Protein AF-A0A2R4LZV7-F1 (afdb_monomer)

pLDDT: mean 74.6, std 13.75, range [39.12, 94.75]

Secondary structure (DSSP, 8-state):
------TTTHHHHHHHHHHHHHHHHT------TT--PPP-TTSPPPPPPPHHHHS------HHHHHHHHHHHHHHHHHHHHHHHHHHS-SS-HHHHHHHHHHHHHHSS--

Solvent-accessible surface area (backbone atoms only — not comparable to full-atom values): 7095 Å² total; per-residue (Å²): 136,88,80,84,77,73,79,70,60,60,73,58,50,55,61,51,52,52,50,55,53,50,56,58,70,70,53,80,67,81,79,59,80,90,69,67,75,85,78,67,84,85,56,82,76,81,78,75,80,51,68,70,67,69,65,54,76,69,80,79,45,73,69,51,54,52,51,51,52,53,49,53,51,50,52,52,52,50,54,50,50,53,57,47,42,73,74,54,56,92,57,52,73,70,54,48,52,52,51,53,55,52,49,57,63,67,72,50,85,130

Organism: NCBI:txid875171

Mean predicted aligned error: 20.09 Å

Radius of gyration: 27.17 Å; Cα contacts (8 Å, |Δi|>4): 4; chains: 1; bounding box: 46×50×66 Å

Structure (mmCIF, N/CA/C/O backbone):
data_AF-A0A2R4LZV7-F1
#
_entry.id   AF-A0A2R4LZV7-F1
#
loop_
_atom_site.group_PDB
_atom_site.id
_atom_site.type_symbol
_atom_site.label_atom_id
_atom_site.label_alt_id
_atom_site.label_comp_id
_atom_site.label_asym_id
_atom_site.label_entity_id
_atom_site.label_seq_id
_atom_site.pdbx_PDB_ins_code
_atom_site.Cartn_x
_atom_site.Cartn_y
_atom_site.Cartn_z
_atom_site.occupancy
_atom_site.B_iso_or_equiv
_atom_site.auth_seq_id
_atom_site.auth_comp_id
_atom_site.auth_asym_id
_atom_site.auth_atom_id
_atom_site.pdbx_PDB_model_num
ATOM 1 N N . MET A 1 1 ? -15.809 -34.225 44.210 1.00 39.12 1 MET A N 1
ATOM 2 C CA . MET A 1 1 ? -16.288 -34.993 43.038 1.00 39.12 1 MET A CA 1
ATOM 3 C C . MET A 1 1 ? -16.606 -34.031 41.903 1.00 39.12 1 MET A C 1
ATOM 5 O O . MET A 1 1 ? -17.310 -33.052 42.120 1.00 39.12 1 MET A O 1
ATOM 9 N N . LEU A 1 2 ? -15.987 -34.268 40.745 1.00 46.75 2 LEU A N 1
ATOM 10 C CA . LEU A 1 2 ? -15.930 -33.388 39.579 1.00 46.75 2 LEU A CA 1
ATOM 11 C C . LEU A 1 2 ? -17.308 -33.190 38.928 1.00 46.75 2 LEU A C 1
ATOM 13 O O . LEU A 1 2 ? -17.951 -34.155 38.524 1.00 46.75 2 LEU A O 1
ATOM 17 N N . ARG A 1 3 ? -17.724 -31.933 38.739 1.00 47.19 3 ARG A N 1
ATOM 18 C CA . ARG A 1 3 ? -18.802 -31.572 37.806 1.00 47.19 3 ARG A CA 1
ATOM 19 C C . ARG A 1 3 ? -18.177 -31.077 36.504 1.00 47.19 3 ARG A C 1
ATOM 21 O O . ARG A 1 3 ? -17.873 -29.895 36.363 1.00 47.19 3 ARG A O 1
ATOM 28 N N . HIS A 1 4 ? -17.993 -31.987 35.551 1.00 53.78 4 HIS A N 1
ATOM 29 C CA . HIS A 1 4 ? -17.696 -31.621 34.169 1.00 53.78 4 HIS A CA 1
ATOM 30 C C . HIS A 1 4 ? -18.884 -30.839 33.591 1.00 53.78 4 HIS A C 1
ATOM 32 O O . HIS A 1 4 ? -20.018 -31.315 33.595 1.00 53.78 4 HIS A O 1
ATOM 38 N N . ARG A 1 5 ? -18.627 -29.621 33.104 1.00 56.44 5 ARG A N 1
ATOM 39 C CA . ARG A 1 5 ? -19.568 -28.815 32.312 1.00 56.44 5 ARG A CA 1
ATOM 40 C C . ARG A 1 5 ? -19.154 -28.887 30.830 1.00 56.44 5 ARG A C 1
ATOM 42 O O . ARG A 1 5 ? -18.442 -27.992 30.385 1.00 56.44 5 ARG A O 1
ATOM 49 N N . PRO A 1 6 ? -19.555 -29.912 30.052 1.00 54.09 6 PRO A N 1
ATOM 50 C CA . PRO A 1 6 ? -19.088 -30.071 28.667 1.00 54.09 6 PRO A CA 1
ATOM 51 C C . PRO A 1 6 ? -19.814 -29.170 27.646 1.00 54.09 6 PRO A C 1
ATOM 53 O O . PRO A 1 6 ? -19.325 -28.975 26.539 1.00 54.09 6 PRO A O 1
ATOM 56 N N . PHE A 1 7 ? -20.955 -28.567 27.996 1.00 53.94 7 PHE A N 1
ATOM 57 C CA . PHE A 1 7 ? -21.850 -27.959 26.998 1.00 53.94 7 PHE A CA 1
ATOM 58 C C . PHE A 1 7 ? -21.422 -26.597 26.425 1.00 53.94 7 PHE A C 1
ATOM 60 O O . PHE A 1 7 ? -21.889 -26.218 25.357 1.00 53.94 7 PHE A O 1
ATOM 67 N N . ARG A 1 8 ? -20.532 -25.846 27.087 1.00 53.59 8 ARG A N 1
ATOM 68 C CA . ARG A 1 8 ? -20.124 -24.506 26.610 1.00 53.59 8 ARG A CA 1
ATOM 69 C C . ARG A 1 8 ? -18.969 -24.515 25.603 1.00 53.59 8 ARG A C 1
ATOM 71 O O . ARG A 1 8 ? -18.806 -23.538 24.884 1.00 53.59 8 ARG A O 1
ATOM 78 N N . SER A 1 9 ? -18.187 -25.594 25.543 1.00 52.38 9 SER A N 1
ATOM 79 C CA . SER A 1 9 ? -16.990 -25.673 24.687 1.00 52.38 9 SER A CA 1
ATOM 80 C C . SER A 1 9 ? -17.323 -25.920 23.211 1.00 52.38 9 SER A C 1
ATOM 82 O O . SER A 1 9 ? -16.656 -25.389 22.327 1.00 52.38 9 SER A O 1
ATOM 84 N N . PHE A 1 10 ? -18.404 -26.652 22.927 1.00 53.59 10 PHE A N 1
ATOM 85 C CA . PHE A 1 10 ? -18.783 -27.004 21.554 1.00 53.59 10 PHE A CA 1
ATOM 86 C C . PHE A 1 10 ? -19.241 -25.808 20.707 1.00 53.59 10 PHE A C 1
ATOM 88 O O . PHE A 1 10 ? -18.967 -25.765 19.510 1.00 53.59 10 PHE A O 1
ATOM 95 N N . TYR A 1 11 ? -19.876 -24.803 21.317 1.00 56.88 11 TYR A N 1
ATOM 96 C CA . TYR A 1 11 ? -20.406 -23.646 20.585 1.00 56.88 11 TYR A CA 1
ATOM 97 C C . TYR A 1 11 ? -19.334 -22.654 20.112 1.00 56.88 11 TYR A C 1
ATOM 99 O O . TYR A 1 11 ? -19.589 -21.893 19.185 1.00 56.88 11 TYR A O 1
ATOM 107 N N . VAL A 1 12 ? -18.140 -22.663 20.715 1.00 59.12 12 VAL A N 1
ATOM 108 C CA . VAL A 1 12 ? -17.023 -21.783 20.317 1.00 59.12 12 VAL A CA 1
ATOM 109 C C . VAL A 1 12 ? -16.108 -22.468 19.298 1.00 59.12 12 VAL A C 1
ATOM 111 O O . VAL A 1 12 ? -15.564 -21.808 18.416 1.00 59.12 12 VAL A O 1
ATOM 114 N N . ALA A 1 13 ? -15.981 -23.796 19.364 1.00 59.66 13 ALA A N 1
ATOM 115 C CA . ALA A 1 13 ? -15.132 -24.561 18.452 1.00 59.66 13 ALA A CA 1
ATOM 116 C C . ALA A 1 13 ? -15.663 -24.579 17.006 1.00 59.66 13 ALA A C 1
ATOM 118 O O . ALA A 1 13 ? -14.879 -24.500 16.062 1.00 59.66 13 ALA A O 1
ATOM 119 N N . LEU A 1 14 ? -16.987 -24.635 16.825 1.00 64.56 14 LEU A N 1
ATOM 120 C CA . LEU A 1 14 ? -17.620 -24.685 15.504 1.00 64.56 14 LEU A CA 1
ATOM 121 C C . LEU A 1 14 ? -17.371 -23.421 14.642 1.00 64.56 14 LEU A C 1
ATOM 123 O O . LEU A 1 14 ? -16.926 -23.572 13.502 1.00 64.56 14 LEU A O 1
ATOM 127 N N . PRO A 1 15 ? -17.588 -22.181 15.137 1.00 68.25 15 PRO A N 1
ATOM 128 C CA . PRO A 1 15 ? -17.316 -20.979 14.346 1.00 68.25 15 PRO A CA 1
ATOM 129 C C . PRO A 1 15 ? -15.816 -20.750 14.114 1.00 68.25 15 PRO A C 1
ATOM 131 O O . PRO A 1 15 ? -15.437 -20.260 13.053 1.00 68.25 15 PRO A O 1
ATOM 134 N N . LEU A 1 16 ? -14.954 -21.140 15.062 1.00 73.62 16 LEU A N 1
ATOM 135 C CA . LEU A 1 16 ? -13.500 -21.041 14.908 1.00 73.62 16 LEU A CA 1
ATOM 136 C C . LEU A 1 16 ? -12.989 -21.969 13.792 1.00 73.62 16 LEU A C 1
ATOM 138 O O . LEU A 1 16 ? -12.212 -21.541 12.941 1.00 73.62 16 LEU A O 1
ATOM 142 N N . ALA A 1 17 ? -13.464 -23.218 13.754 1.00 72.19 17 ALA A N 1
ATOM 143 C CA . ALA A 1 17 ? -13.117 -24.164 12.697 1.00 72.19 17 ALA A CA 1
ATOM 144 C C . ALA A 1 17 ? -13.602 -23.684 11.318 1.00 72.19 17 ALA A C 1
ATOM 146 O O . ALA A 1 17 ? -12.850 -23.750 10.346 1.00 72.19 17 ALA A O 1
ATOM 147 N N . ALA A 1 18 ? -14.818 -23.130 11.240 1.00 71.69 18 ALA A N 1
ATOM 148 C CA . ALA A 1 18 ? -15.354 -22.556 10.006 1.00 71.69 18 ALA A CA 1
ATOM 149 C C . ALA A 1 18 ? -14.535 -21.347 9.515 1.00 71.69 18 ALA A C 1
ATOM 151 O O . ALA A 1 18 ? -14.266 -21.235 8.319 1.00 71.69 18 ALA A O 1
ATOM 152 N N . ALA A 1 19 ? -14.083 -20.476 10.425 1.00 69.31 19 ALA A N 1
ATOM 153 C CA . ALA A 1 19 ? -13.223 -19.345 10.082 1.00 69.31 19 ALA A CA 1
ATOM 154 C C . ALA A 1 19 ? -11.854 -19.805 9.549 1.00 69.31 19 ALA A C 1
ATOM 156 O O . ALA A 1 19 ? -11.400 -19.311 8.520 1.00 69.31 19 ALA A O 1
ATOM 157 N N . LEU A 1 20 ? -11.220 -20.790 10.192 1.00 69.75 20 LEU A N 1
ATOM 158 C CA . LEU A 1 20 ? -9.919 -21.320 9.762 1.00 69.75 20 LEU A CA 1
ATOM 159 C C . LEU A 1 20 ? -9.992 -22.029 8.399 1.00 69.75 20 LEU A C 1
ATOM 161 O O . LEU A 1 20 ? -9.112 -21.843 7.558 1.00 69.75 20 LEU A O 1
ATOM 165 N N . LEU A 1 21 ? -11.063 -22.787 8.145 1.00 67.31 21 LEU A N 1
ATOM 166 C CA . LEU A 1 21 ? -11.313 -23.419 6.844 1.00 67.31 21 LEU A CA 1
ATOM 167 C C . LEU A 1 21 ? -11.594 -22.378 5.7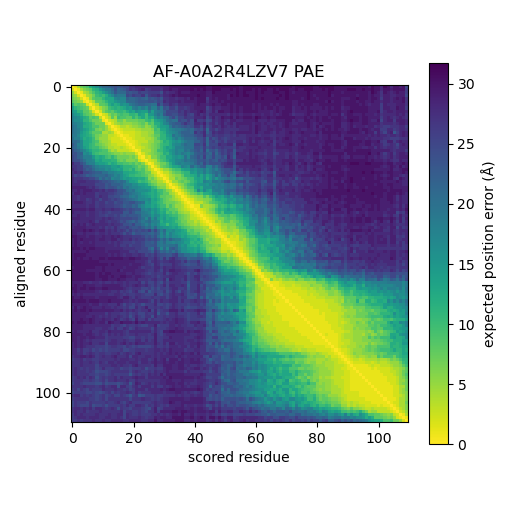48 1.00 67.31 21 LEU A C 1
ATOM 169 O O . LEU A 1 21 ? -11.083 -22.508 4.636 1.00 67.31 21 LEU A O 1
ATOM 173 N N . GLY A 1 22 ? -12.336 -21.313 6.072 1.00 66.62 22 GLY A N 1
ATOM 174 C CA . GLY A 1 22 ? -12.588 -20.193 5.162 1.00 66.62 22 GLY A CA 1
ATOM 175 C C . GLY A 1 22 ? -11.319 -19.419 4.790 1.00 66.62 22 GLY A C 1
ATOM 176 O O . GLY A 1 22 ? -11.131 -19.084 3.622 1.00 66.62 22 GLY A O 1
ATOM 177 N N . LEU A 1 23 ? -10.404 -19.191 5.742 1.00 63.31 23 LEU A N 1
ATOM 178 C CA . LEU A 1 23 ? -9.114 -18.550 5.451 1.00 63.31 23 LEU A CA 1
ATOM 179 C C . LEU A 1 23 ? -8.209 -19.417 4.560 1.00 63.31 23 LEU A C 1
ATOM 181 O O . LEU A 1 23 ? -7.500 -18.869 3.718 1.00 63.31 23 LEU A O 1
ATOM 185 N N . SER A 1 24 ? -8.255 -20.746 4.700 1.00 61.78 24 SER A N 1
ATOM 186 C CA . SER A 1 24 ? -7.514 -21.664 3.821 1.00 61.78 24 SER A CA 1
ATOM 187 C C . SER A 1 24 ? -8.081 -21.672 2.393 1.00 61.78 24 SER A C 1
ATOM 189 O O . SER A 1 24 ? -7.324 -21.666 1.427 1.00 61.78 24 SER A O 1
ATOM 191 N N . GLY A 1 25 ? -9.411 -21.591 2.246 1.00 59.84 25 GLY A N 1
ATOM 192 C CA . GLY A 1 25 ? -10.080 -21.515 0.941 1.00 59.84 25 GLY A CA 1
ATOM 193 C C . GLY A 1 25 ? -9.890 -20.185 0.198 1.00 59.84 25 GLY A C 1
ATOM 194 O O . GLY A 1 25 ? -9.914 -20.164 -1.030 1.00 59.84 25 GLY A O 1
ATOM 195 N N . CYS A 1 26 ? -9.657 -19.080 0.914 1.00 61.44 26 CYS A N 1
ATOM 196 C CA . CYS A 1 26 ? -9.345 -17.776 0.312 1.00 61.44 26 CYS A CA 1
ATOM 197 C C . CYS A 1 26 ? -7.871 -17.629 -0.106 1.00 61.44 26 CYS A C 1
ATOM 199 O O . CYS A 1 26 ? -7.522 -16.678 -0.810 1.00 61.44 26 CYS A O 1
ATOM 201 N N . ALA A 1 27 ? -7.000 -18.560 0.291 1.00 59.12 27 ALA A N 1
ATOM 202 C CA . ALA A 1 27 ? -5.641 -18.638 -0.213 1.00 59.12 27 ALA A CA 1
ATOM 203 C C . ALA A 1 27 ? -5.653 -19.391 -1.549 1.00 59.12 27 ALA A C 1
ATOM 205 O O . ALA A 1 27 ? -5.380 -20.587 -1.607 1.00 59.12 27 ALA A O 1
ATOM 206 N N . ASN A 1 28 ? -5.961 -18.683 -2.640 1.00 59.12 28 ASN A N 1
ATOM 207 C CA . ASN A 1 28 ? -5.731 -19.187 -3.993 1.00 59.12 28 ASN A CA 1
ATOM 208 C C . ASN A 1 28 ? -4.214 -19.297 -4.222 1.00 59.12 28 ASN A C 1
ATOM 210 O O . ASN A 1 28 ? -3.589 -18.415 -4.812 1.00 59.12 28 ASN A O 1
ATOM 214 N N . ARG A 1 29 ? -3.592 -20.331 -3.647 1.00 64.88 29 ARG A N 1
ATOM 215 C CA . ARG A 1 29 ? -2.173 -20.611 -3.819 1.00 64.88 29 ARG A CA 1
ATOM 216 C C . ARG A 1 29 ? -2.009 -21.043 -5.272 1.00 64.88 29 ARG A C 1
ATOM 218 O O . ARG A 1 29 ? -2.617 -22.043 -5.649 1.00 64.88 29 ARG A O 1
ATOM 225 N N . PRO A 1 30 ? -1.254 -20.302 -6.099 1.00 65.19 30 PRO A N 1
ATOM 226 C CA . PRO A 1 30 ? -1.054 -20.709 -7.476 1.00 65.19 30 PRO A CA 1
ATOM 227 C C . PRO A 1 30 ? -0.386 -22.082 -7.460 1.00 65.19 30 PRO A C 1
ATOM 229 O O . PRO A 1 30 ? 0.701 -22.245 -6.902 1.00 65.19 30 PRO A O 1
ATOM 232 N N . ASP A 1 31 ? -1.076 -23.075 -8.012 1.00 69.81 31 ASP A N 1
ATOM 233 C CA . ASP A 1 31 ? -0.520 -24.403 -8.199 1.00 69.81 31 ASP A CA 1
ATOM 234 C C . ASP A 1 31 ? 0.594 -24.308 -9.248 1.00 69.81 31 ASP A C 1
ATOM 236 O O . ASP A 1 31 ? 0.352 -24.061 -10.433 1.00 69.81 31 ASP A O 1
ATOM 240 N N . LEU A 1 32 ? 1.835 -24.411 -8.774 1.00 65.25 32 LEU A N 1
ATOM 241 C CA . LEU A 1 32 ? 3.034 -24.418 -9.609 1.00 65.25 32 LEU A CA 1
ATOM 242 C C . LEU A 1 32 ? 3.410 -25.840 -10.042 1.00 65.25 32 LEU A C 1
ATOM 244 O O . LEU A 1 32 ? 4.386 -26.006 -10.779 1.00 65.25 32 LEU A O 1
ATOM 248 N N . SER A 1 33 ? 2.662 -26.865 -9.611 1.00 65.69 33 SER A N 1
ATOM 249 C CA . SER A 1 33 ? 2.904 -28.232 -10.053 1.00 65.69 33 SER A CA 1
ATOM 250 C C . SER A 1 33 ? 2.676 -28.318 -11.569 1.00 65.69 33 SER A C 1
ATOM 252 O O . SER A 1 33 ? 1.644 -27.928 -12.110 1.00 65.69 33 SER A O 1
ATOM 254 N N . GLY A 1 34 ? 3.724 -28.700 -12.299 1.00 62.44 34 GLY A N 1
ATOM 255 C CA . GLY A 1 34 ? 3.685 -28.843 -13.757 1.00 62.44 34 GLY A CA 1
ATOM 256 C C . GLY A 1 34 ? 3.779 -27.552 -14.585 1.00 62.44 34 GLY A C 1
ATOM 257 O O . GLY A 1 34 ? 3.820 -27.648 -15.808 1.00 62.44 34 GLY A O 1
ATOM 258 N N . ARG A 1 35 ? 3.858 -26.356 -13.977 1.00 57.41 35 ARG A N 1
ATOM 259 C CA . ARG A 1 35 ? 4.021 -25.079 -14.717 1.00 57.41 35 ARG A CA 1
ATOM 260 C C . ARG A 1 35 ? 5.451 -24.545 -14.764 1.00 57.41 35 ARG A C 1
ATOM 262 O O . ARG A 1 35 ? 5.682 -23.463 -15.300 1.00 57.41 35 ARG A O 1
ATOM 269 N N . VAL A 1 36 ? 6.413 -25.292 -14.234 1.00 65.50 36 VAL A N 1
ATOM 270 C CA . VAL A 1 36 ? 7.831 -24.949 -14.342 1.00 65.50 36 VAL A CA 1
ATOM 271 C C . VAL A 1 36 ? 8.379 -25.656 -15.577 1.00 65.50 36 VAL A C 1
ATOM 273 O O . VAL A 1 36 ? 8.572 -26.870 -15.565 1.00 65.50 36 VAL A O 1
ATOM 276 N N . ALA A 1 37 ? 8.578 -24.907 -16.663 1.00 72.25 37 ALA A N 1
ATOM 277 C CA . ALA A 1 37 ? 9.341 -25.410 -17.798 1.00 72.25 37 ALA A CA 1
ATOM 278 C C . ALA A 1 37 ? 10.738 -25.834 -17.301 1.00 72.25 37 ALA A C 1
ATOM 280 O O . ALA A 1 37 ? 11.310 -25.125 -16.465 1.00 72.25 37 ALA A O 1
ATOM 281 N N . PRO A 1 38 ? 11.286 -26.973 -17.760 1.00 73.62 38 PRO A N 1
ATOM 282 C CA . PRO A 1 38 ? 12.6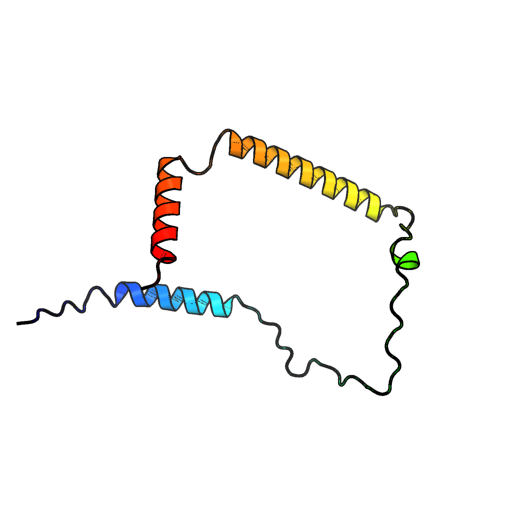38 -27.367 -17.390 1.00 73.62 38 PRO A CA 1
ATOM 283 C C . PRO A 1 38 ? 13.605 -26.252 -17.798 1.00 73.62 38 PRO A C 1
ATOM 285 O O . PRO A 1 38 ? 13.633 -25.836 -18.955 1.00 73.62 38 PRO A O 1
ATOM 288 N N . VAL A 1 39 ? 14.355 -25.732 -16.827 1.00 73.06 39 VAL A N 1
ATOM 289 C CA . VAL A 1 39 ? 15.380 -24.716 -17.079 1.00 73.06 39 VAL A CA 1
ATOM 290 C C . VAL A 1 39 ? 16.568 -25.420 -17.723 1.00 73.06 39 VAL A C 1
ATOM 292 O O . VAL A 1 39 ? 17.179 -26.291 -17.105 1.00 73.06 39 VAL A O 1
ATOM 295 N N . ASP A 1 40 ? 16.885 -25.054 -18.963 1.00 78.31 40 ASP A N 1
ATOM 296 C CA . ASP A 1 40 ? 18.092 -25.523 -19.633 1.00 78.31 40 ASP A CA 1
ATOM 297 C C . ASP A 1 40 ? 19.317 -24.844 -19.006 1.00 78.31 40 ASP A C 1
ATOM 299 O O . ASP A 1 40 ? 19.611 -23.675 -19.255 1.00 78.31 40 ASP A O 1
ATOM 303 N N . ALA A 1 41 ? 20.027 -25.587 -18.158 1.00 75.06 41 ALA A N 1
ATOM 304 C CA . ALA A 1 41 ? 21.215 -25.105 -17.460 1.00 75.06 41 ALA A CA 1
ATOM 305 C C . ALA A 1 41 ? 22.433 -24.908 -18.384 1.00 75.06 41 ALA A C 1
ATOM 307 O O . ALA A 1 41 ? 23.450 -24.379 -17.937 1.00 75.06 41 ALA A O 1
ATOM 308 N N . THR A 1 42 ? 22.358 -25.345 -19.647 1.00 81.75 42 THR A N 1
ATOM 309 C CA . THR A 1 42 ? 23.429 -25.155 -20.639 1.00 81.75 42 THR A CA 1
ATOM 310 C C . THR A 1 42 ? 23.290 -23.846 -21.408 1.00 81.75 42 THR A C 1
ATOM 312 O O . THR A 1 42 ? 24.237 -23.401 -22.061 1.00 81.75 42 THR A O 1
ATOM 315 N N . GLN A 1 43 ? 22.131 -23.195 -21.307 1.00 79.75 43 GLN A N 1
ATOM 316 C CA . GLN A 1 43 ? 21.880 -21.926 -21.960 1.00 79.75 43 GLN A CA 1
ATOM 317 C C . GLN A 1 43 ? 22.537 -20.786 -21.174 1.00 79.75 43 GLN A C 1
ATOM 319 O O . GLN A 1 43 ? 22.511 -20.748 -19.942 1.00 79.75 43 GLN A O 1
ATOM 324 N N . ALA A 1 44 ? 23.149 -19.840 -21.891 1.00 80.75 44 ALA A N 1
ATOM 325 C CA . ALA A 1 44 ? 23.723 -18.660 -21.262 1.00 80.75 44 ALA A CA 1
ATOM 326 C C . ALA A 1 44 ? 22.629 -17.896 -20.502 1.00 80.75 44 ALA A C 1
ATOM 328 O O . ALA A 1 44 ? 21.563 -17.609 -21.053 1.00 80.75 44 ALA A O 1
ATOM 329 N N . TRP A 1 45 ? 22.907 -17.560 -19.241 1.00 73.81 45 TRP A N 1
ATOM 330 C CA . TRP A 1 45 ? 22.011 -16.727 -18.447 1.00 73.81 45 TRP A CA 1
ATOM 331 C C . TRP A 1 45 ? 21.774 -15.392 -19.164 1.00 73.81 45 TRP A C 1
ATOM 333 O O . TRP A 1 45 ? 22.723 -14.824 -19.716 1.00 73.81 45 TRP A O 1
ATOM 343 N N . PRO A 1 46 ? 20.538 -14.863 -19.152 1.00 78.06 46 PRO A N 1
ATOM 344 C CA . PRO A 1 46 ? 20.280 -13.542 -19.696 1.00 78.06 46 PRO A CA 1
ATOM 345 C C . PRO A 1 46 ? 21.185 -12.529 -18.995 1.00 78.06 46 PRO A C 1
ATOM 347 O O . PRO A 1 46 ? 21.254 -12.472 -17.765 1.00 78.06 46 PRO A O 1
ATOM 350 N N . SER A 1 47 ? 21.897 -11.729 -19.784 1.00 79.31 47 SER A N 1
ATOM 351 C CA . SER A 1 47 ? 22.700 -10.635 -19.253 1.00 79.31 47 SER A CA 1
ATOM 352 C C . SER A 1 47 ? 21.776 -9.632 -18.568 1.00 79.31 47 SER A C 1
ATOM 354 O O . SER A 1 47 ? 20.852 -9.110 -19.200 1.00 79.31 47 SER A O 1
ATOM 356 N N . LEU A 1 48 ? 22.022 -9.355 -17.287 1.00 79.94 48 LEU A N 1
ATOM 357 C CA . LEU A 1 48 ? 21.312 -8.302 -16.568 1.00 79.94 48 LEU A CA 1
ATOM 358 C C . LEU A 1 48 ? 21.535 -6.962 -17.281 1.00 79.94 48 LEU A C 1
ATOM 360 O O . LEU A 1 48 ? 22.654 -6.646 -17.692 1.00 79.94 48 LEU A O 1
ATOM 364 N N . LEU A 1 49 ? 20.469 -6.170 -17.417 1.00 80.75 49 LEU A N 1
ATOM 365 C CA . LEU A 1 49 ? 20.588 -4.794 -17.894 1.00 80.75 49 LEU A CA 1
ATOM 366 C C . LEU A 1 49 ? 21.525 -4.023 -16.960 1.00 80.75 49 LEU A C 1
ATOM 368 O O . LEU A 1 49 ? 21.441 -4.153 -15.738 1.00 80.75 49 LEU A O 1
ATOM 372 N N . SER A 1 50 ? 22.415 -3.212 -17.531 1.00 81.56 50 SER A N 1
ATOM 373 C CA . SER A 1 50 ? 23.310 -2.391 -16.720 1.00 81.56 50 SER A CA 1
ATOM 374 C C . SER A 1 50 ? 22.504 -1.360 -15.925 1.00 81.56 50 SER A C 1
ATOM 376 O O . SER A 1 50 ? 21.502 -0.830 -16.416 1.00 81.56 50 SER A O 1
ATOM 378 N N . SER A 1 51 ? 22.958 -1.021 -14.716 1.00 75.81 51 SER A N 1
ATOM 379 C CA . SER A 1 51 ? 22.311 0.012 -13.894 1.00 75.81 51 SER A CA 1
ATOM 380 C C . SER A 1 51 ? 22.187 1.347 -14.631 1.00 75.81 51 SER A C 1
ATOM 382 O O . SER A 1 51 ? 21.192 2.042 -14.460 1.00 75.81 51 SER A O 1
ATOM 384 N N . ALA A 1 52 ? 23.147 1.665 -15.508 1.00 73.38 52 ALA A N 1
ATOM 385 C CA . ALA A 1 52 ? 23.112 2.851 -16.359 1.00 73.38 52 ALA A CA 1
ATOM 386 C C . ALA A 1 52 ? 21.923 2.831 -17.340 1.00 73.38 52 ALA A C 1
ATOM 388 O O . ALA A 1 52 ? 21.267 3.851 -17.546 1.00 73.38 52 ALA A O 1
ATOM 389 N N . THR A 1 53 ? 21.600 1.657 -17.893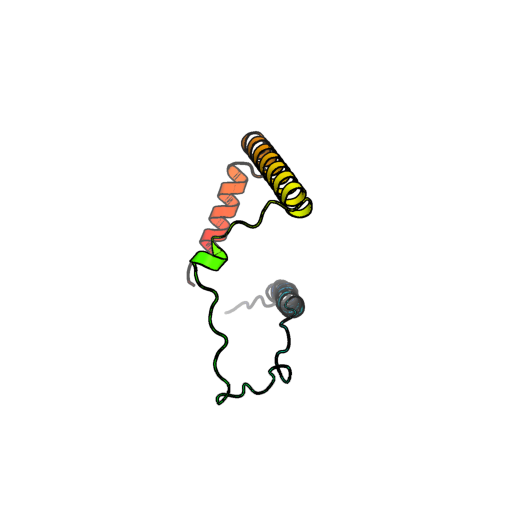 1.00 72.94 53 THR A N 1
ATOM 390 C CA . THR A 1 53 ? 20.446 1.449 -18.782 1.00 72.94 53 THR A CA 1
ATOM 391 C C . THR A 1 53 ? 19.122 1.558 -18.025 1.00 72.94 53 THR A C 1
ATOM 393 O O . THR A 1 53 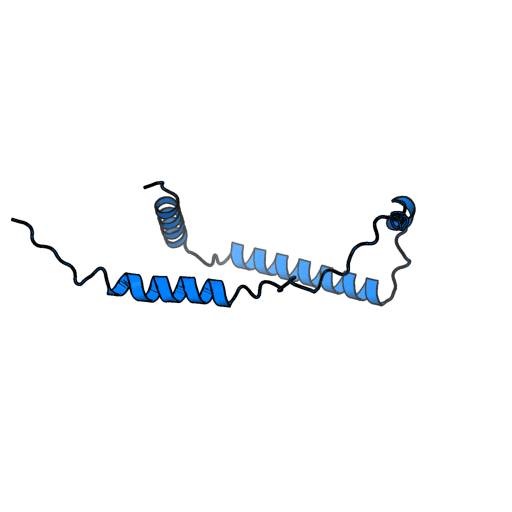? 18.153 2.073 -18.567 1.00 72.94 53 THR A O 1
ATOM 396 N N . LEU A 1 54 ? 19.081 1.114 -16.764 1.00 70.19 54 LEU A N 1
ATOM 397 C CA . LEU A 1 54 ? 17.896 1.221 -15.902 1.00 70.19 54 LEU A CA 1
ATOM 398 C C . LEU A 1 54 ? 17.664 2.650 -15.389 1.00 70.19 54 LEU A C 1
ATOM 400 O O . LEU A 1 54 ? 16.522 3.053 -15.190 1.00 70.19 54 LEU A O 1
ATOM 404 N N . SER A 1 55 ? 18.737 3.415 -15.173 1.00 68.00 55 SER A N 1
ATOM 405 C CA . SER A 1 55 ? 18.670 4.811 -14.723 1.00 68.00 55 SER A CA 1
ATOM 406 C C . SER A 1 55 ? 18.364 5.808 -15.836 1.00 68.00 55 SER A C 1
ATOM 408 O O . SER A 1 55 ? 18.129 6.982 -15.553 1.00 68.00 55 SER A O 1
ATOM 410 N N . ALA A 1 56 ? 18.394 5.370 -17.096 1.00 69.88 56 ALA A N 1
ATOM 411 C CA . ALA A 1 56 ? 17.969 6.197 -18.209 1.00 69.88 56 ALA A CA 1
ATOM 412 C C . ALA A 1 56 ? 16.456 6.408 -18.091 1.00 69.88 56 ALA A C 1
ATOM 414 O O . ALA A 1 56 ? 15.672 5.581 -18.545 1.00 69.88 56 ALA A O 1
ATOM 415 N N . THR A 1 57 ? 16.051 7.500 -17.437 1.00 62.9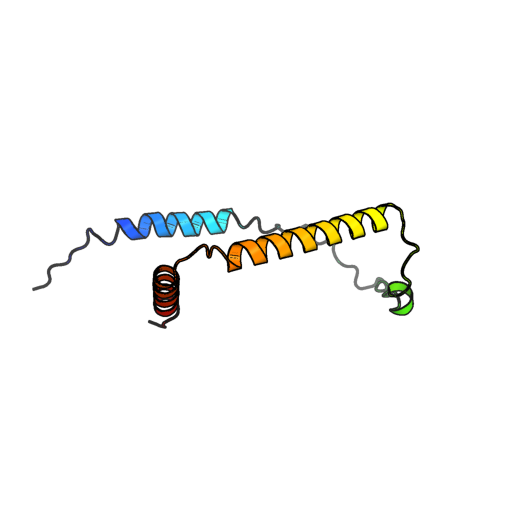4 57 THR A N 1
ATOM 416 C CA . THR A 1 57 ? 14.657 7.942 -17.387 1.00 62.94 57 THR A CA 1
ATOM 417 C C . THR A 1 57 ? 14.170 8.078 -18.828 1.00 62.94 57 THR A C 1
ATOM 419 O O . THR A 1 57 ? 14.656 8.967 -19.535 1.00 62.94 57 THR A O 1
ATOM 422 N N . PRO A 1 58 ? 13.262 7.208 -19.307 1.00 61.62 58 PRO A N 1
ATOM 423 C CA . PRO A 1 58 ? 12.708 7.381 -20.638 1.00 61.62 58 PRO A CA 1
ATOM 424 C C . PRO A 1 58 ? 11.994 8.739 -20.688 1.00 61.62 58 PRO A C 1
ATOM 426 O O . PRO A 1 58 ? 11.465 9.182 -19.660 1.00 61.62 58 PRO A O 1
ATOM 429 N N . PRO A 1 59 ? 11.973 9.426 -21.845 1.00 61.75 59 PRO A N 1
ATOM 430 C CA . PRO A 1 59 ? 11.185 10.643 -21.979 1.00 61.75 59 PRO A CA 1
ATOM 431 C C . PRO A 1 59 ? 9.753 10.327 -21.550 1.00 61.75 59 PRO A C 1
ATOM 433 O O . PRO A 1 59 ? 9.217 9.282 -21.925 1.00 61.75 59 PRO A O 1
ATOM 436 N N . ALA A 1 60 ? 9.173 11.188 -20.710 1.00 60.44 60 ALA A N 1
ATOM 437 C CA . ALA A 1 60 ? 7.830 10.988 -20.189 1.00 60.44 60 ALA A CA 1
ATOM 438 C C . ALA A 1 60 ? 6.865 10.823 -21.368 1.00 60.44 60 ALA A C 1
ATOM 440 O O . ALA A 1 60 ? 6.550 11.780 -22.072 1.00 60.44 60 ALA A O 1
ATOM 441 N N . THR A 1 61 ? 6.436 9.588 -21.612 1.00 65.50 61 THR A N 1
ATOM 442 C CA . THR A 1 61 ? 5.338 9.306 -22.529 1.00 65.50 61 THR A CA 1
ATOM 443 C C . THR A 1 61 ? 4.058 9.865 -21.908 1.00 65.50 61 THR A C 1
ATOM 445 O O . THR A 1 61 ? 3.985 10.033 -20.688 1.00 65.50 61 THR A O 1
ATOM 448 N N . GLU A 1 62 ? 3.031 10.155 -22.709 1.00 62.28 62 GLU A N 1
ATOM 449 C CA . GLU A 1 62 ? 1.748 10.669 -22.192 1.00 62.28 62 GLU A CA 1
ATOM 450 C C . GLU A 1 62 ? 1.182 9.774 -21.068 1.00 62.28 62 GLU A C 1
ATOM 452 O O . GLU A 1 62 ? 0.735 10.274 -20.036 1.00 62.28 62 GLU A O 1
ATOM 457 N N . ALA A 1 63 ? 1.362 8.452 -21.178 1.00 64.94 63 ALA A N 1
ATOM 458 C CA . ALA A 1 63 ? 1.023 7.484 -20.132 1.00 64.94 63 ALA A CA 1
ATOM 459 C C . ALA A 1 63 ? 1.789 7.699 -18.805 1.00 64.94 63 ALA A C 1
ATOM 461 O O . ALA A 1 63 ? 1.249 7.472 -17.721 1.00 64.94 63 ALA A O 1
ATOM 462 N N . GLY A 1 64 ? 3.044 8.157 -18.860 1.00 68.12 64 GLY A N 1
ATOM 463 C CA . GLY A 1 64 ? 3.837 8.512 -17.681 1.00 68.12 64 GLY A CA 1
ATOM 464 C C . GLY A 1 64 ? 3.345 9.790 -16.993 1.00 68.12 64 GLY A C 1
ATOM 465 O O . GLY A 1 64 ? 3.346 9.864 -15.763 1.00 68.12 64 GLY A O 1
ATOM 466 N N . ALA A 1 65 ? 2.863 10.768 -17.765 1.00 74.19 65 ALA A N 1
ATOM 467 C CA . ALA A 1 65 ? 2.269 11.993 -17.228 1.00 74.19 65 ALA A CA 1
ATOM 468 C C . ALA A 1 65 ? 0.913 11.719 -16.547 1.00 74.19 65 ALA A C 1
ATOM 470 O O . ALA A 1 65 ? 0.649 12.214 -15.446 1.00 74.19 65 ALA A O 1
ATOM 471 N N . GLU A 1 66 ? 0.078 10.862 -17.137 1.00 74.38 66 GLU A N 1
ATOM 472 C CA . GLU A 1 66 ? -1.171 10.400 -16.517 1.00 74.38 66 GLU A CA 1
ATOM 473 C C . GLU A 1 66 ? -0.918 9.597 -15.231 1.00 74.38 66 GLU A C 1
ATOM 475 O O . GLU A 1 66 ? -1.563 9.827 -14.205 1.00 74.38 66 GLU A O 1
ATOM 480 N N . ALA A 1 67 ? 0.077 8.706 -15.225 1.00 76.94 67 ALA A N 1
ATOM 481 C CA . ALA A 1 67 ? 0.445 7.960 -14.023 1.00 76.94 67 ALA A CA 1
ATOM 482 C C . ALA A 1 67 ? 0.956 8.879 -12.897 1.00 76.94 67 ALA A C 1
ATOM 484 O O . ALA A 1 67 ? 0.591 8.699 -11.729 1.00 76.94 67 ALA A 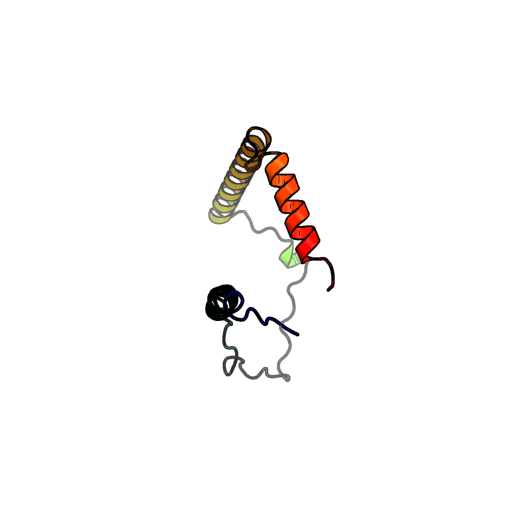O 1
ATOM 485 N N . ALA A 1 68 ? 1.760 9.892 -13.236 1.00 79.00 68 ALA A N 1
ATOM 486 C CA . ALA A 1 68 ? 2.266 10.872 -12.278 1.00 79.00 68 ALA A CA 1
ATOM 487 C C . ALA A 1 68 ? 1.136 11.723 -11.670 1.00 79.00 68 ALA A C 1
ATOM 489 O O . ALA A 1 68 ? 1.091 11.920 -10.452 1.00 79.00 68 ALA A O 1
ATOM 490 N N . THR A 1 69 ? 0.182 12.178 -12.487 1.00 83.38 69 THR A N 1
ATOM 491 C CA . THR A 1 69 ? -0.980 12.945 -12.007 1.00 83.38 69 THR A CA 1
ATOM 492 C C . THR A 1 69 ? -1.909 12.093 -11.140 1.00 83.38 69 THR A C 1
ATOM 494 O O . THR A 1 69 ? -2.320 12.541 -10.065 1.00 83.38 69 THR A O 1
ATOM 497 N N . ALA A 1 70 ? -2.168 10.838 -11.517 1.00 88.19 70 ALA A N 1
ATOM 498 C CA . ALA A 1 70 ? -2.945 9.901 -10.707 1.00 88.19 70 ALA A CA 1
ATOM 499 C C . ALA A 1 70 ? -2.285 9.621 -9.343 1.00 88.19 70 ALA A C 1
ATOM 501 O O . ALA A 1 70 ? -2.967 9.553 -8.315 1.00 88.19 70 ALA A O 1
ATOM 502 N N . LEU A 1 71 ? -0.955 9.494 -9.301 1.00 91.25 71 LEU A N 1
ATOM 503 C CA . LEU A 1 71 ? -0.201 9.347 -8.052 1.00 91.25 71 LEU A CA 1
ATOM 504 C C . LEU A 1 71 ? -0.302 10.591 -7.168 1.00 91.25 71 LEU A C 1
ATOM 506 O O . LEU A 1 71 ? -0.577 10.464 -5.974 1.00 91.25 71 LEU A O 1
ATOM 510 N N . ALA A 1 72 ? -0.146 11.784 -7.744 1.00 92.00 72 ALA A N 1
ATOM 511 C CA . ALA A 1 72 ? -0.281 13.040 -7.009 1.00 92.00 72 ALA A CA 1
ATOM 512 C C . ALA A 1 72 ? -1.686 13.193 -6.398 1.00 92.00 72 ALA A C 1
ATOM 514 O O . ALA A 1 72 ? -1.827 13.542 -5.224 1.00 92.00 72 ALA A O 1
ATOM 515 N N . GLN A 1 73 ? -2.732 12.845 -7.153 1.00 91.69 73 GLN A N 1
ATOM 516 C CA . GLN A 1 73 ? -4.112 12.853 -6.661 1.00 91.69 73 GLN A CA 1
ATOM 517 C C . GLN A 1 73 ? -4.329 11.843 -5.529 1.00 91.69 73 GLN A C 1
ATOM 519 O O . GLN A 1 73 ? -4.952 12.171 -4.516 1.00 91.69 73 GLN A O 1
ATOM 524 N N . ARG A 1 74 ? -3.780 10.626 -5.648 1.00 92.31 74 ARG A N 1
ATOM 525 C CA . ARG A 1 74 ? -3.841 9.618 -4.576 1.00 92.31 74 ARG A CA 1
ATOM 526 C C . ARG A 1 74 ? -3.128 10.092 -3.313 1.00 92.31 74 ARG A C 1
ATOM 528 O O . ARG A 1 74 ? -3.679 9.940 -2.224 1.00 92.31 74 ARG A O 1
ATOM 535 N N . ALA A 1 75 ? -1.953 10.702 -3.446 1.00 94.00 75 ALA A N 1
ATOM 536 C CA . ALA A 1 75 ? -1.218 11.264 -2.317 1.00 94.00 75 ALA A CA 1
ATOM 537 C C . ALA A 1 75 ? -2.024 12.372 -1.617 1.00 94.00 75 ALA A C 1
ATOM 539 O O . ALA A 1 75 ? -2.167 12.356 -0.393 1.00 94.00 75 ALA A O 1
ATOM 540 N N . ALA A 1 76 ? -2.636 13.280 -2.383 1.00 92.94 76 ALA A N 1
ATOM 541 C CA . ALA A 1 76 ? -3.498 14.328 -1.840 1.00 92.94 76 ALA A CA 1
ATOM 542 C C . ALA A 1 76 ? -4.734 13.756 -1.119 1.00 92.94 76 ALA A C 1
ATOM 544 O O . ALA A 1 76 ? -5.069 14.198 -0.016 1.00 92.94 76 ALA A O 1
ATOM 545 N N . ALA A 1 77 ? -5.379 12.736 -1.694 1.00 93.38 77 ALA A N 1
ATOM 546 C CA . ALA A 1 77 ? -6.521 12.056 -1.085 1.00 93.38 77 ALA A CA 1
ATOM 547 C C . ALA A 1 77 ? -6.141 11.343 0.223 1.00 93.38 77 ALA A C 1
ATOM 549 O O . ALA A 1 77 ? -6.878 11.425 1.209 1.00 93.38 77 ALA A O 1
ATOM 550 N N . LEU A 1 78 ? -4.978 10.685 0.269 1.00 93.75 78 LEU A N 1
ATOM 551 C CA . LEU A 1 78 ? -4.451 10.062 1.486 1.00 93.75 78 LEU A CA 1
ATOM 552 C C . LEU A 1 78 ? -4.150 11.104 2.567 1.00 93.75 78 LEU A C 1
ATOM 554 O O . LEU A 1 78 ? -4.566 10.928 3.711 1.00 93.75 78 LEU A O 1
ATOM 558 N N . ALA A 1 79 ? -3.514 12.221 2.211 1.00 93.69 79 ALA A N 1
ATOM 559 C CA . ALA A 1 79 ? -3.245 13.309 3.148 1.00 93.69 79 ALA A CA 1
ATOM 560 C C . ALA A 1 79 ? -4.540 13.948 3.688 1.00 93.69 79 ALA A C 1
ATOM 562 O O . ALA A 1 79 ? -4.638 14.281 4.870 1.00 93.69 79 ALA A O 1
ATOM 563 N N . ALA A 1 80 ? -5.565 14.104 2.845 1.00 92.56 80 ALA A N 1
ATOM 564 C CA . ALA A 1 80 ? -6.881 14.574 3.270 1.00 92.56 80 ALA A CA 1
ATOM 565 C C . ALA A 1 80 ? -7.553 13.590 4.242 1.00 92.56 80 ALA A C 1
ATOM 567 O O . ALA A 1 80 ? -8.027 14.008 5.299 1.00 92.56 80 ALA A O 1
ATOM 568 N N . ARG A 1 81 ? -7.526 12.286 3.937 1.00 89.75 81 ARG A N 1
ATOM 569 C CA . ARG A 1 81 ? -8.041 11.239 4.833 1.00 89.75 81 ARG A CA 1
ATOM 570 C C . ARG A 1 81 ? -7.296 11.215 6.165 1.00 89.75 81 ARG A C 1
ATOM 572 O O . ARG A 1 81 ? -7.940 11.161 7.205 1.00 89.75 81 ARG A O 1
ATOM 579 N N . GLY A 1 82 ? -5.969 11.342 6.152 1.00 91.12 82 GLY A N 1
ATOM 580 C CA . GLY A 1 82 ? -5.162 11.439 7.371 1.00 91.12 82 GLY A CA 1
ATOM 581 C C . GLY A 1 82 ? -5.580 12.617 8.256 1.00 91.12 82 GLY A C 1
ATOM 582 O O . GLY A 1 82 ? -5.805 12.438 9.450 1.00 91.12 82 GLY A O 1
ATOM 583 N N . ARG A 1 83 ? -5.786 13.802 7.663 1.00 92.06 83 ARG A N 1
ATOM 584 C CA . ARG A 1 83 ? -6.278 14.994 8.383 1.00 92.06 83 ARG A CA 1
ATOM 585 C C . ARG A 1 83 ? -7.703 14.837 8.921 1.00 92.06 83 ARG A C 1
ATOM 587 O O . ARG A 1 83 ? -8.025 15.396 9.967 1.00 92.06 83 ARG A O 1
ATOM 594 N N . ALA A 1 84 ? -8.565 14.107 8.217 1.00 88.00 84 ALA A N 1
ATOM 595 C CA . ALA A 1 84 ? -9.908 13.803 8.705 1.00 88.00 84 ALA A CA 1
ATOM 596 C C . ALA A 1 84 ? -9.842 12.867 9.922 1.00 88.00 84 ALA A C 1
ATOM 598 O O . ALA A 1 84 ? -10.391 13.181 10.975 1.00 88.00 84 ALA A O 1
ATOM 599 N N . LEU A 1 85 ? -9.078 11.777 9.819 1.00 88.25 85 LEU A N 1
ATOM 600 C CA . LEU A 1 85 ? -8.901 10.803 10.898 1.00 88.25 85 LEU A CA 1
ATOM 601 C C . LEU A 1 85 ? -8.220 11.396 12.138 1.00 88.25 85 LEU A C 1
ATOM 603 O O . LEU A 1 85 ? -8.518 10.974 13.252 1.00 88.25 85 LEU A O 1
ATOM 607 N N . SER A 1 86 ? -7.344 12.392 11.975 1.00 85.75 86 SER A N 1
ATOM 608 C CA . SER A 1 86 ? -6.731 13.079 13.116 1.00 85.75 86 SER A CA 1
ATOM 609 C C . SER A 1 86 ? -7.714 13.963 13.890 1.00 85.75 86 SER A C 1
ATOM 611 O O . SER A 1 86 ? -7.478 14.246 15.059 1.00 85.75 86 SER A O 1
ATOM 613 N N . ARG A 1 87 ? -8.791 14.435 13.248 1.00 87.69 87 ARG A N 1
ATOM 614 C CA . ARG A 1 87 ? -9.814 15.290 13.879 1.00 87.69 87 ARG A CA 1
ATOM 615 C C . ARG A 1 87 ? -10.966 14.473 14.452 1.00 87.69 87 ARG A C 1
ATOM 617 O O . ARG A 1 87 ? -11.454 14.778 15.532 1.00 87.69 87 ARG A O 1
ATOM 624 N N . THR A 1 88 ? -11.379 13.438 13.731 1.00 86.81 88 THR A N 1
ATOM 625 C CA . THR A 1 88 ? -12.418 12.490 14.141 1.00 86.81 88 THR A CA 1
ATOM 626 C C . THR A 1 88 ? -11.810 11.091 14.169 1.00 86.81 88 THR A C 1
ATOM 628 O O . THR A 1 88 ? -11.863 10.382 13.157 1.00 86.81 88 THR A O 1
ATOM 631 N N . PRO A 1 89 ? -11.176 10.700 15.287 1.00 82.31 89 PRO A N 1
ATOM 632 C CA . PRO A 1 89 ? -10.606 9.369 15.414 1.00 82.31 89 PRO A CA 1
ATOM 633 C C . PRO A 1 89 ? -11.717 8.313 15.351 1.00 82.31 89 PRO A C 1
ATOM 635 O O . PRO A 1 89 ? -12.774 8.478 15.953 1.00 82.31 89 PRO A O 1
ATOM 638 N N . VAL A 1 90 ? -11.469 7.220 14.622 1.00 87.75 90 VAL A N 1
ATOM 639 C CA . VAL A 1 90 ? -12.434 6.109 14.448 1.00 87.75 90 VAL A CA 1
ATOM 640 C C . VAL A 1 90 ? -12.728 5.408 15.771 1.00 87.75 90 VAL A C 1
ATOM 642 O O . VAL A 1 90 ? -13.833 4.927 15.986 1.00 87.75 90 VAL A O 1
ATOM 645 N N . LEU A 1 91 ? -11.725 5.348 16.648 1.00 88.62 91 LEU A N 1
ATOM 646 C CA . LEU A 1 91 ? -11.846 4.789 17.984 1.00 88.62 91 LEU A CA 1
ATOM 647 C C . LEU A 1 91 ? -11.686 5.904 19.004 1.00 88.62 91 LEU A C 1
ATOM 649 O O . LEU A 1 91 ? -10.732 6.685 18.953 1.00 88.62 91 LEU A O 1
ATOM 653 N N . THR A 1 92 ? -12.574 5.915 19.988 1.00 89.38 92 THR A N 1
ATOM 654 C CA . THR A 1 92 ? -12.353 6.678 21.212 1.00 89.38 92 THR A CA 1
ATOM 655 C C . THR A 1 92 ? -11.128 6.141 21.955 1.00 89.38 92 THR A C 1
ATOM 657 O O . THR A 1 92 ? -10.717 4.985 21.796 1.00 89.38 92 THR A O 1
ATOM 660 N N . GLN A 1 93 ? -10.549 6.957 22.835 1.00 87.94 93 GLN A N 1
ATOM 661 C CA . GLN A 1 93 ? -9.394 6.544 23.636 1.00 87.94 93 GLN A CA 1
ATOM 662 C C . GLN A 1 93 ? -9.686 5.285 24.477 1.00 87.94 93 GLN A C 1
ATOM 664 O O . GLN A 1 93 ? -8.834 4.405 24.603 1.00 87.94 93 GLN A O 1
ATOM 669 N N . ALA A 1 94 ? -10.910 5.163 24.999 1.00 91.44 94 ALA A N 1
ATOM 670 C CA . ALA A 1 94 ? -11.345 4.007 25.779 1.00 91.44 94 ALA A CA 1
ATOM 671 C C . ALA A 1 94 ? -11.497 2.734 24.926 1.00 91.44 94 ALA A C 1
ATOM 673 O O . ALA A 1 94 ? -11.209 1.630 25.390 1.00 91.44 94 ALA A O 1
ATOM 674 N N . GLU A 1 95 ? -11.952 2.850 23.678 1.00 93.44 95 GLU A N 1
ATOM 675 C CA . GLU A 1 95 ? -12.011 1.718 22.743 1.00 93.44 95 GLU A CA 1
ATOM 676 C C . GLU A 1 95 ? -10.617 1.283 22.308 1.00 93.44 95 GLU A C 1
ATOM 678 O O . GLU A 1 95 ? -10.320 0.089 22.304 1.00 93.44 95 GLU A O 1
ATOM 683 N N . ARG A 1 96 ? -9.725 2.243 22.044 1.00 91.69 96 ARG A N 1
ATOM 684 C CA . ARG A 1 96 ? -8.324 1.961 21.728 1.00 91.69 96 ARG A CA 1
ATOM 685 C C . ARG A 1 96 ? -7.627 1.218 22.869 1.00 91.69 96 ARG A C 1
ATOM 687 O O . ARG A 1 96 ? -6.951 0.225 22.618 1.00 91.69 96 ARG A O 1
ATOM 694 N N . ALA A 1 97 ? -7.823 1.649 24.115 1.00 93.00 97 ALA A N 1
ATOM 695 C CA . ALA A 1 97 ? -7.261 0.971 25.284 1.00 93.00 97 ALA A CA 1
ATOM 696 C C . ALA A 1 97 ? -7.781 -0.472 25.422 1.00 93.00 97 ALA A C 1
ATOM 698 O O . ALA A 1 97 ? -7.005 -1.390 25.689 1.00 93.00 97 ALA A O 1
ATOM 699 N N . ARG A 1 98 ? -9.080 -0.694 25.176 1.00 92.44 98 ARG A N 1
ATOM 700 C CA . ARG A 1 98 ? -9.688 -2.035 25.198 1.00 92.44 98 ARG A CA 1
ATOM 701 C C . ARG A 1 98 ? -9.135 -2.946 24.101 1.00 92.44 98 ARG A C 1
ATOM 703 O O . ARG A 1 98 ? -8.855 -4.109 24.386 1.00 92.44 98 ARG A O 1
ATOM 710 N N . LEU A 1 99 ? -8.943 -2.421 22.889 1.00 92.81 99 LEU A N 1
ATOM 711 C CA . LEU A 1 99 ? -8.337 -3.151 21.773 1.00 92.81 99 LEU A CA 1
ATOM 712 C C . LEU A 1 99 ? -6.893 -3.560 22.098 1.00 92.81 99 LEU A C 1
ATOM 714 O O . LEU A 1 99 ? -6.546 -4.730 21.973 1.00 92.81 99 LEU A O 1
ATOM 718 N N . LEU A 1 100 ? -6.070 -2.619 22.571 1.00 94.75 100 LEU A N 1
ATOM 719 C CA . LEU A 1 100 ? -4.673 -2.892 22.928 1.00 94.75 100 LEU A CA 1
ATOM 720 C C . LEU A 1 100 ? -4.564 -3.922 24.056 1.00 94.75 100 LEU A C 1
ATOM 722 O O . LEU A 1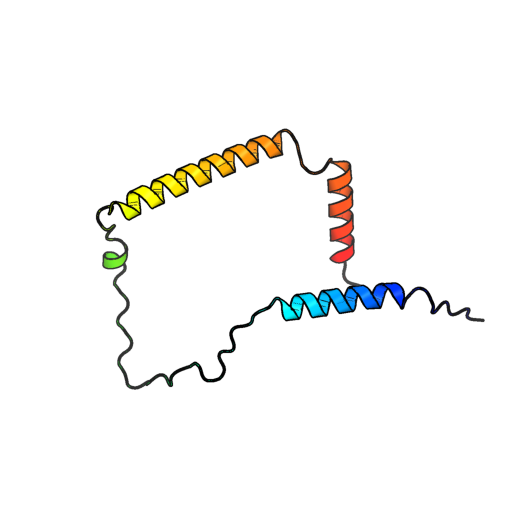 100 ? -3.748 -4.835 23.980 1.00 94.75 100 LEU A O 1
ATOM 726 N N . ALA A 1 101 ? -5.432 -3.832 25.065 1.00 91.81 101 ALA A N 1
ATOM 727 C CA . ALA A 1 101 ? -5.490 -4.826 26.129 1.00 91.81 101 ALA A CA 1
ATOM 728 C C . ALA A 1 101 ? -5.916 -6.213 25.614 1.00 91.81 101 ALA A C 1
ATOM 730 O O . ALA A 1 101 ? -5.476 -7.224 26.155 1.00 91.81 101 ALA A O 1
ATOM 731 N N . ALA A 1 102 ? -6.781 -6.287 24.597 1.00 91.00 102 ALA A N 1
ATOM 732 C CA . ALA A 1 102 ? -7.164 -7.552 23.972 1.00 91.00 102 ALA A CA 1
ATOM 733 C C . ALA A 1 102 ? -6.019 -8.175 23.165 1.00 91.00 102 ALA A C 1
ATOM 735 O O . ALA A 1 102 ? -5.780 -9.374 23.300 1.00 91.00 102 ALA A O 1
ATOM 736 N N . LEU A 1 103 ? -5.277 -7.366 22.404 1.00 92.50 103 LEU A N 1
ATOM 737 C CA . LEU A 1 103 ? -4.090 -7.819 21.672 1.00 92.50 103 LEU A CA 1
ATOM 738 C C . LEU A 1 103 ? -3.015 -8.340 22.634 1.00 92.50 103 LEU A C 1
ATOM 740 O O . LEU A 1 103 ? -2.572 -9.472 22.487 1.00 92.50 103 LEU A O 1
ATOM 744 N N . ALA A 1 104 ? -2.719 -7.602 23.709 1.00 90.44 104 ALA A N 1
ATOM 745 C CA . ALA A 1 104 ? -1.737 -8.018 24.714 1.00 90.44 104 ALA A CA 1
ATOM 746 C C . ALA A 1 104 ? -2.075 -9.357 25.400 1.00 90.44 104 ALA A C 1
ATOM 748 O O . ALA A 1 104 ? -1.175 -10.104 25.768 1.00 90.44 104 ALA A O 1
ATOM 749 N N . ARG A 1 105 ? -3.364 -9.688 25.568 1.00 86.62 105 ARG A N 1
ATOM 750 C CA . ARG A 1 105 ? -3.790 -11.006 26.078 1.00 86.62 105 ARG A CA 1
ATOM 751 C C . ARG A 1 105 ? -3.653 -12.125 25.049 1.00 86.62 105 ARG A C 1
ATOM 753 O O . ARG A 1 105 ? -3.578 -13.279 25.443 1.00 86.62 105 ARG A O 1
ATOM 760 N N . THR A 1 106 ? -3.689 -11.786 23.764 1.00 83.44 106 THR A N 1
ATOM 761 C CA . THR A 1 106 ? -3.574 -12.750 22.662 1.00 83.44 106 THR A CA 1
ATOM 762 C C . THR A 1 106 ? -2.107 -13.094 22.391 1.00 83.44 106 THR A C 1
ATOM 764 O O . THR A 1 106 ? -1.807 -14.239 22.080 1.00 83.44 106 THR A O 1
ATOM 767 N N . ASP A 1 107 ? -1.203 -12.129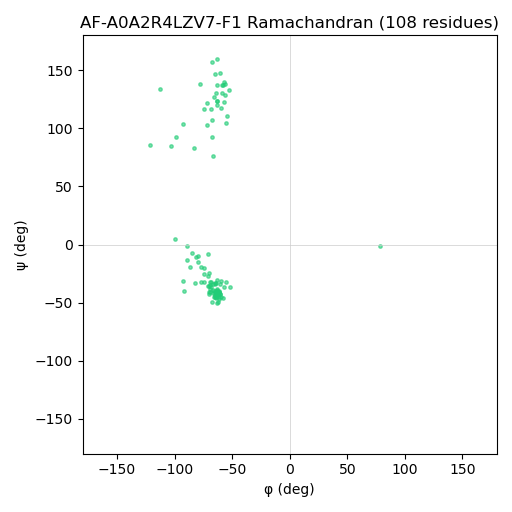 22.583 1.00 76.19 107 ASP A N 1
ATOM 768 C CA . ASP A 1 107 ? 0.246 -12.297 22.399 1.00 76.19 107 ASP A CA 1
ATOM 769 C C . ASP A 1 107 ? 0.966 -12.869 23.637 1.00 76.19 107 ASP A C 1
ATOM 771 O O . ASP A 1 107 ? 2.159 -13.172 23.579 1.00 76.19 107 ASP A O 1
ATOM 775 N N . ALA A 1 108 ? 0.274 -13.010 24.772 1.00 63.78 108 ALA A N 1
ATOM 776 C CA . ALA A 1 108 ? 0.850 -13.607 25.972 1.00 63.78 108 ALA A CA 1
ATOM 777 C C . ALA A 1 108 ? 1.018 -15.130 25.774 1.00 63.78 108 ALA A C 1
ATOM 779 O O . ALA A 1 108 ? 0.018 -15.811 25.527 1.00 63.78 108 ALA A O 1
ATOM 780 N N . PRO A 1 109 ? 2.242 -15.685 25.885 1.00 58.91 109 PRO A N 1
ATOM 781 C CA . PRO A 1 109 ? 2.455 -17.123 25.778 1.00 58.91 109 PRO A CA 1
ATOM 782 C C . PRO A 1 109 ? 1.738 -17.841 26.929 1.00 58.91 109 PRO A C 1
ATOM 784 O O . PRO A 1 109 ? 1.862 -17.442 28.089 1.00 58.91 109 PRO A O 1
ATOM 787 N N . SER A 1 110 ? 0.966 -18.870 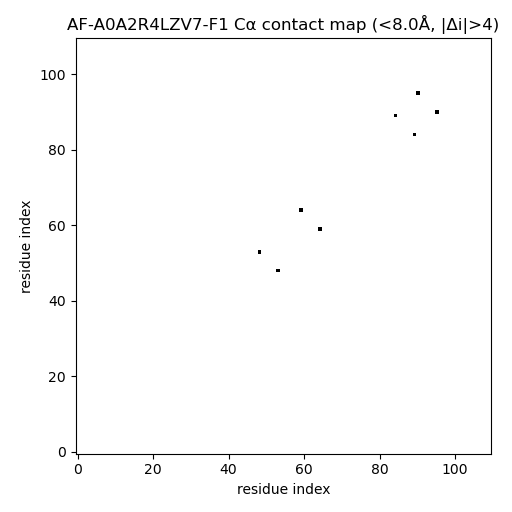26.575 1.00 55.78 110 SER A N 1
ATOM 788 C CA . SER A 1 110 ? 0.291 -19.795 27.495 1.00 55.78 110 SER A CA 1
ATOM 789 C C . SER A 1 110 ? 1.265 -20.692 28.241 1.00 55.78 110 SER A C 1
ATOM 791 O O . SER A 1 110 ? 2.160 -21.229 27.547 1.00 55.78 110 SER A O 1
#

Foldseek 3Di:
DDDDPPPPPVVVVVVVVVVVVVVVVVPPPPPCVPVDDPDDPPDDDPDDDDVVRVPPPDPQDPVNVVVVVVVVVVVVVVVVVVVVCVVPPPDDPVRVVVVVVVVVVVPDDD

Sequence (110 aa):
MLRHRPFRSFYVALPLAAALLGLSGCANRPDLSGRVAPVDATQAWPSLLSSATLSATPPATEAGAEAATALAQRAAALAARGRALSRTPVLTQAERARLLAALARTDAPS